Protein AF-A0AAE4VKF4-F1 (afdb_monomer)

Nearest PDB structures (foldseek):
  3k6h-assembly1_B  TM=6.371E-01  e=6.610E+00  Agrobacterium fabrum str. C58

Mean predicted aligned error: 6.68 Å

Solvent-accessible surface area (backbone atoms only — not comparable to full-atom values): 4062 Å² total; per-residue (Å²): 138,61,49,73,84,77,72,45,61,65,69,64,49,54,52,37,70,75,54,75,70,50,73,66,60,53,54,50,51,53,39,52,48,35,37,53,50,37,43,69,77,40,76,81,68,60,74,84,50,33,40,58,48,12,33,75,74,68,42,71,67,56,70,95,74,44,124

Structure (mmCIF, N/CA/C/O backbone):
data_AF-A0AAE4VKF4-F1
#
_entry.id   AF-A0AAE4VKF4-F1
#
loop_
_atom_site.group_PDB
_atom_site.id
_atom_site.type_symbol
_atom_site.label_atom_id
_atom_site.label_alt_id
_atom_site.label_comp_id
_atom_site.label_asym_id
_atom_site.label_entity_id
_atom_site.label_seq_id
_atom_site.pdbx_PDB_ins_code
_atom_site.Cartn_x
_atom_site.Cartn_y
_atom_site.Cartn_z
_atom_site.occupancy
_atom_site.B_iso_or_equiv
_atom_site.auth_seq_id
_atom_site.auth_comp_id
_atom_site.auth_asym_id
_atom_site.auth_atom_id
_atom_site.pdbx_PDB_model_num
ATOM 1 N N . MET A 1 1 ? -8.200 -5.085 28.437 1.00 53.78 1 MET A N 1
ATOM 2 C CA . MET A 1 1 ? -7.967 -3.627 28.300 1.00 53.78 1 MET A CA 1
ATOM 3 C C . MET A 1 1 ? -9.162 -3.002 27.598 1.00 53.78 1 MET A C 1
ATOM 5 O O . MET A 1 1 ? -9.527 -3.468 26.530 1.00 53.78 1 MET A O 1
ATOM 9 N N . THR A 1 2 ? -9.857 -2.058 28.236 1.00 63.12 2 THR A N 1
ATOM 10 C CA . THR A 1 2 ? -11.200 -1.608 27.825 1.00 63.12 2 THR A CA 1
ATOM 11 C C . THR A 1 2 ? -11.133 -0.243 27.133 1.00 63.12 2 THR A C 1
ATOM 13 O O . THR A 1 2 ? -10.397 0.633 27.576 1.00 63.12 2 THR A O 1
ATOM 16 N N . CYS A 1 3 ? -11.918 -0.038 26.065 1.00 78.75 3 CYS A N 1
ATOM 17 C CA . CYS A 1 3 ? -11.949 1.175 25.223 1.00 78.75 3 CYS A CA 1
ATOM 18 C C . CYS A 1 3 ? -12.000 2.515 25.996 1.00 78.75 3 CYS A C 1
ATOM 20 O O . CYS A 1 3 ? -11.615 3.549 25.462 1.00 78.75 3 CYS A O 1
ATOM 22 N N . ARG A 1 4 ? -12.429 2.494 27.267 1.00 83.12 4 ARG A N 1
ATOM 23 C CA . ARG A 1 4 ? -12.490 3.638 28.187 1.00 83.12 4 ARG A CA 1
ATOM 24 C C . ARG A 1 4 ? -11.121 4.269 28.483 1.00 83.12 4 ARG A C 1
ATOM 26 O O . ARG A 1 4 ? -11.054 5.488 28.566 1.00 83.12 4 ARG A O 1
ATOM 33 N N . VAL A 1 5 ? -10.045 3.482 28.599 1.00 90.62 5 VAL A N 1
ATOM 34 C CA . VAL A 1 5 ? -8.680 4.016 28.827 1.00 90.62 5 VAL A CA 1
ATOM 35 C C . VAL A 1 5 ? -8.197 4.814 27.614 1.00 90.62 5 VAL A C 1
ATOM 37 O O . VAL A 1 5 ? -7.600 5.873 27.765 1.00 90.62 5 VAL A O 1
ATOM 40 N N . LEU A 1 6 ? -8.532 4.339 26.411 1.00 86.94 6 LEU A N 1
ATOM 41 C CA . LEU A 1 6 ? -8.177 4.973 25.138 1.00 86.94 6 LEU A CA 1
ATOM 42 C C . LEU A 1 6 ? -9.194 6.034 24.683 1.00 86.94 6 LEU A C 1
ATOM 44 O O . LEU A 1 6 ? -9.061 6.568 23.589 1.00 86.94 6 LEU A O 1
ATOM 48 N N . LYS A 1 7 ? -10.226 6.329 25.492 1.00 89.81 7 LYS A N 1
ATOM 49 C CA . LYS A 1 7 ? -11.331 7.249 25.154 1.00 89.81 7 LYS A CA 1
ATOM 50 C C . LYS A 1 7 ? -12.023 6.924 23.815 1.00 89.81 7 LYS A C 1
ATOM 52 O O . LYS A 1 7 ? -12.552 7.811 23.153 1.00 89.81 7 LYS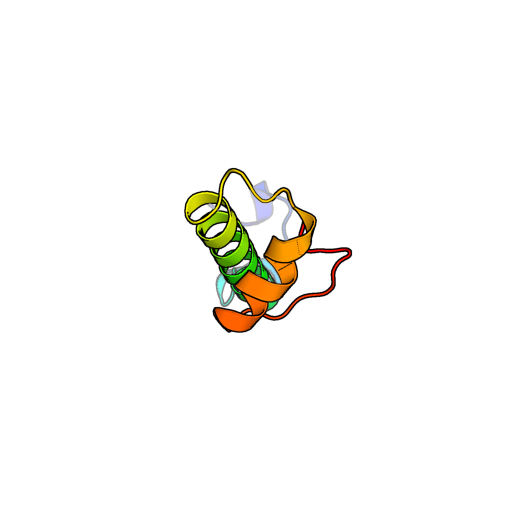 A O 1
ATOM 57 N N . LEU A 1 8 ? -12.062 5.646 23.433 1.00 88.19 8 LEU A N 1
ATOM 58 C CA . LEU A 1 8 ? -12.720 5.174 22.215 1.00 88.19 8 LEU A CA 1
ATOM 59 C C . LEU A 1 8 ? -14.151 4.720 22.506 1.00 88.19 8 LEU A C 1
ATOM 61 O O . LEU A 1 8 ? -14.421 4.029 23.494 1.00 88.19 8 LEU A O 1
ATOM 65 N N . ALA A 1 9 ? -15.073 5.038 21.600 1.00 91.50 9 ALA A N 1
ATOM 66 C CA . ALA A 1 9 ? -16.404 4.452 21.633 1.00 91.50 9 ALA A CA 1
ATOM 67 C C . ALA A 1 9 ? -16.339 2.953 21.276 1.00 91.50 9 ALA A C 1
ATOM 69 O O . ALA A 1 9 ? -15.604 2.532 20.381 1.00 91.50 9 ALA A O 1
ATOM 70 N N . ARG A 1 10 ? -17.138 2.126 21.966 1.00 90.19 10 ARG A N 1
ATOM 71 C CA . ARG A 1 10 ? -17.141 0.661 21.786 1.00 90.19 10 ARG A CA 1
ATOM 72 C C . ARG A 1 10 ? -17.478 0.244 20.352 1.00 90.19 10 ARG A C 1
ATOM 74 O O . ARG A 1 10 ? -16.836 -0.637 19.798 1.00 90.19 10 ARG A O 1
ATOM 81 N N . GLN A 1 11 ? -18.490 0.868 19.760 1.00 91.19 11 GLN A N 1
ATOM 82 C CA . GLN A 1 11 ? -19.022 0.469 18.458 1.00 91.19 11 GLN A CA 1
ATOM 83 C C . GLN A 1 11 ? -18.063 0.716 17.278 1.00 91.19 11 GLN A C 1
ATOM 85 O O . GLN A 1 11 ? -17.909 -0.194 16.467 1.00 91.19 11 GLN A O 1
ATOM 90 N N . PRO A 1 12 ? -17.386 1.877 17.140 1.00 89.94 12 PRO A N 1
ATOM 91 C CA . PRO A 1 12 ? -16.337 2.021 16.129 1.00 89.94 12 PRO A CA 1
ATOM 92 C C . PRO A 1 12 ? -15.135 1.110 16.406 1.00 89.94 12 PRO A C 1
ATOM 94 O O . PRO A 1 12 ? -14.604 0.542 15.461 1.00 89.94 12 PRO A O 1
ATOM 97 N N . TYR A 1 13 ? -14.770 0.877 17.673 1.00 90.62 13 TYR A N 1
ATOM 98 C CA . TYR A 1 13 ? -13.688 -0.055 18.011 1.00 90.62 13 TYR A CA 1
ATOM 99 C C . TYR A 1 13 ? -13.971 -1.484 17.532 1.00 90.62 13 TYR A C 1
ATOM 101 O O . TYR A 1 13 ? -13.108 -2.100 16.919 1.00 90.62 13 TYR A O 1
ATOM 109 N N . TYR A 1 14 ? -15.172 -2.018 17.775 1.00 92.50 14 TYR A N 1
ATOM 110 C CA . TYR A 1 14 ? -15.508 -3.368 17.314 1.00 92.50 14 TYR A CA 1
ATOM 111 C C . TYR A 1 14 ? -15.647 -3.462 15.791 1.00 92.50 14 TYR A C 1
ATOM 113 O O . TYR A 1 14 ? -15.291 -4.495 15.236 1.00 92.50 14 TYR A O 1
ATOM 121 N N . ARG A 1 15 ? -16.104 -2.397 15.115 1.00 91.44 15 ARG A N 1
ATOM 122 C CA . ARG A 1 15 ? -16.118 -2.337 13.643 1.00 91.44 15 ARG A CA 1
ATOM 123 C C . ARG A 1 15 ? -14.707 -2.368 13.063 1.00 91.44 15 ARG A C 1
ATOM 125 O O . ARG A 1 15 ? -14.432 -3.206 12.217 1.00 91.44 15 ARG A O 1
ATOM 132 N N . TRP A 1 16 ? -13.813 -1.525 13.576 1.00 92.25 16 TRP A N 1
ATOM 133 C CA . TRP A 1 16 ? -12.402 -1.546 13.192 1.00 92.25 16 TRP A CA 1
ATOM 134 C C . TRP A 1 16 ? -11.759 -2.897 13.511 1.00 92.25 16 TRP A C 1
ATOM 136 O O . TRP A 1 16 ? -11.103 -3.480 12.669 1.00 92.25 16 TRP A O 1
ATOM 146 N N . ARG A 1 17 ? -12.011 -3.469 14.691 1.00 92.44 17 ARG A N 1
ATOM 147 C CA . ARG A 1 17 ? -11.441 -4.770 15.065 1.00 92.44 17 ARG A CA 1
ATOM 148 C C . ARG A 1 17 ? -11.884 -5.912 14.141 1.00 92.44 17 ARG A C 1
ATOM 150 O O . ARG A 1 17 ? -11.149 -6.884 14.017 1.00 92.44 17 ARG A O 1
ATOM 157 N N . ALA A 1 18 ? -13.078 -5.827 13.552 1.00 94.06 18 ALA A N 1
ATOM 158 C CA . ALA A 1 18 ? -13.577 -6.834 12.620 1.00 94.06 18 ALA A CA 1
ATOM 159 C C . ALA A 1 18 ? -12.882 -6.765 11.253 1.00 94.06 18 ALA A C 1
ATOM 161 O O . ALA A 1 18 ? -12.672 -7.806 10.641 1.00 94.06 18 ALA A O 1
ATOM 162 N N . ASN A 1 19 ? -12.513 -5.564 10.801 1.00 92.62 19 ASN A N 1
ATOM 163 C CA . ASN A 1 19 ? -11.726 -5.366 9.589 1.00 92.62 19 ASN A CA 1
ATOM 164 C C . ASN A 1 19 ? -10.732 -4.206 9.778 1.00 92.62 19 ASN A C 1
ATOM 166 O O . ASN A 1 19 ? -11.049 -3.066 9.430 1.00 92.62 19 ASN A O 1
ATOM 170 N N . PRO A 1 20 ? -9.576 -4.462 10.416 1.00 92.12 20 PRO A N 1
ATOM 171 C CA . PRO A 1 20 ? -8.653 -3.400 10.806 1.00 92.12 20 PRO A CA 1
ATOM 172 C C . PRO A 1 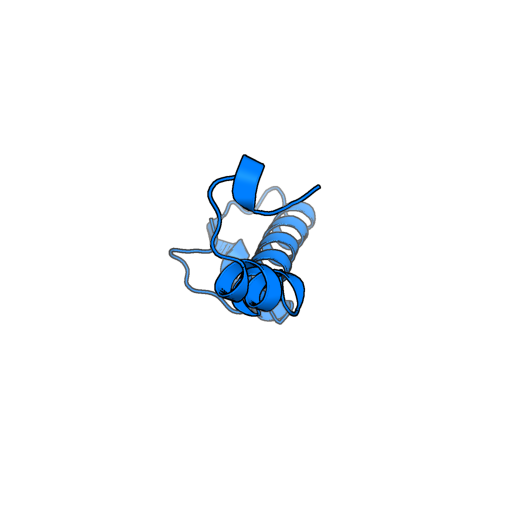20 ? -7.764 -2.928 9.658 1.00 92.12 20 PRO A C 1
ATOM 174 O O . PRO A 1 20 ? -7.143 -1.881 9.804 1.00 92.12 20 PRO A O 1
ATOM 177 N N . ILE A 1 21 ? -7.704 -3.705 8.573 1.00 95.00 21 ILE A N 1
ATOM 178 C CA . ILE A 1 21 ? -6.957 -3.416 7.353 1.00 95.00 21 ILE A CA 1
ATOM 179 C C . ILE A 1 21 ? -7.988 -3.212 6.250 1.00 95.00 21 ILE A C 1
ATOM 181 O O . ILE A 1 21 ? -8.827 -4.073 5.993 1.00 95.00 21 ILE A O 1
ATOM 185 N N . THR A 1 22 ? -7.954 -2.048 5.629 1.00 92.94 22 THR A N 1
ATOM 186 C CA . THR A 1 22 ? -8.837 -1.701 4.521 1.00 92.94 22 THR A CA 1
ATOM 187 C C . THR A 1 22 ? -8.297 -2.244 3.203 1.00 92.94 22 THR A C 1
ATOM 189 O O . THR A 1 22 ? -7.091 -2.397 3.028 1.00 92.94 22 THR A O 1
ATOM 192 N N . ASP A 1 23 ? -9.184 -2.465 2.232 1.00 94.06 23 ASP A N 1
ATOM 193 C CA . ASP A 1 23 ? -8.775 -2.878 0.882 1.00 94.06 23 ASP A CA 1
ATOM 194 C C . ASP A 1 23 ? -7.807 -1.865 0.246 1.00 94.06 23 ASP A C 1
A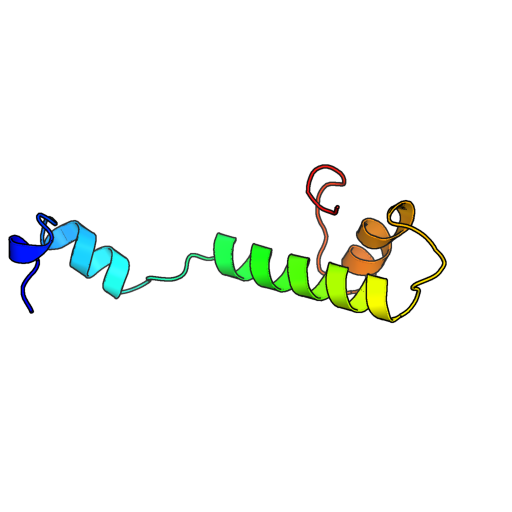TOM 196 O O . ASP A 1 23 ? -6.910 -2.241 -0.502 1.00 94.06 23 ASP A O 1
ATOM 200 N N . ALA A 1 24 ? -7.946 -0.578 0.585 1.00 92.62 24 ALA A N 1
ATOM 201 C CA . ALA A 1 24 ? -7.040 0.472 0.132 1.00 92.62 24 ALA A CA 1
ATOM 202 C C . ALA A 1 24 ? -5.612 0.284 0.671 1.00 92.62 24 ALA A C 1
ATOM 204 O O . ALA A 1 24 ? -4.671 0.389 -0.107 1.00 92.62 24 ALA A O 1
ATOM 205 N N . GLU A 1 25 ? -5.452 -0.044 1.959 1.00 94.75 25 GLU A N 1
ATOM 206 C CA . GLU A 1 25 ? -4.138 -0.325 2.563 1.00 94.75 25 GLU A CA 1
ATOM 207 C C . GLU A 1 25 ? -3.492 -1.573 1.952 1.00 94.75 25 GLU A C 1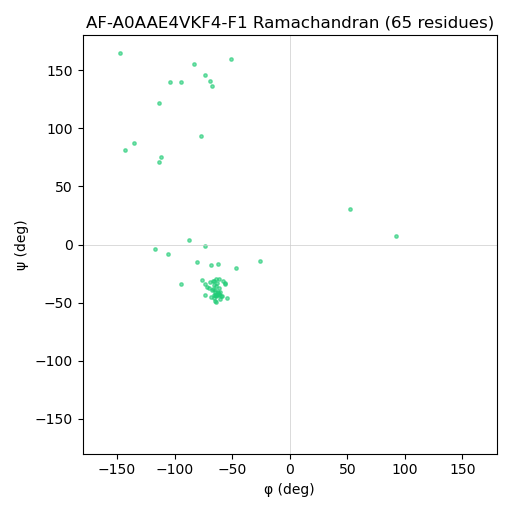
ATOM 209 O O . GLU A 1 25 ? -2.281 -1.609 1.751 1.00 94.75 25 GLU A O 1
ATOM 214 N N . VAL A 1 26 ? -4.296 -2.585 1.611 1.00 95.25 26 VAL A N 1
ATOM 215 C CA . VAL A 1 26 ? -3.807 -3.785 0.917 1.00 95.25 26 VAL A CA 1
ATOM 216 C C . VAL A 1 26 ? -3.288 -3.432 -0.479 1.00 95.25 26 VAL A C 1
ATOM 218 O O . VAL A 1 26 ? -2.175 -3.812 -0.832 1.00 95.25 26 VAL A O 1
ATOM 221 N N . ILE A 1 27 ? -4.063 -2.675 -1.259 1.00 94.06 27 ILE A N 1
ATOM 222 C CA . ILE A 1 27 ? -3.667 -2.229 -2.603 1.00 94.06 27 ILE A CA 1
ATOM 223 C C . ILE A 1 27 ? -2.414 -1.346 -2.539 1.00 94.06 27 ILE A C 1
ATOM 225 O O . ILE A 1 27 ? -1.511 -1.490 -3.357 1.00 94.06 27 ILE A O 1
ATOM 229 N N . GLU A 1 28 ? -2.339 -0.428 -1.576 1.00 93.19 28 GLU A N 1
ATOM 230 C CA . GLU A 1 28 ? -1.167 0.430 -1.388 1.00 93.19 28 GLU A CA 1
ATOM 231 C C . GLU A 1 28 ? 0.085 -0.390 -1.058 1.00 93.19 28 GLU A C 1
ATOM 233 O O . GLU A 1 28 ? 1.141 -0.145 -1.639 1.00 93.19 28 GLU A O 1
ATOM 238 N N . ALA A 1 29 ? -0.039 -1.413 -0.207 1.00 94.62 29 ALA A N 1
ATOM 239 C CA . ALA A 1 29 ? 1.066 -2.310 0.110 1.00 94.62 29 ALA A CA 1
ATOM 240 C C . ALA A 1 29 ? 1.560 -3.092 -1.119 1.00 94.62 29 ALA A C 1
ATOM 242 O O . ALA A 1 29 ? 2.769 -3.190 -1.328 1.00 94.62 29 ALA A O 1
ATOM 243 N N . TYR A 1 30 ? 0.655 -3.622 -1.950 1.00 94.25 30 TYR A N 1
ATOM 244 C CA . TYR A 1 30 ? 1.048 -4.330 -3.175 1.00 94.25 30 TYR A CA 1
ATOM 245 C C . TYR A 1 30 ? 1.729 -3.408 -4.185 1.00 94.25 30 TYR A C 1
ATOM 247 O O . TYR A 1 30 ? 2.786 -3.750 -4.709 1.00 94.25 30 TYR A O 1
ATOM 255 N N . ARG A 1 31 ? 1.194 -2.203 -4.384 1.00 94.00 31 ARG A N 1
ATOM 256 C CA . ARG A 1 31 ? 1.804 -1.183 -5.244 1.00 94.00 31 ARG A CA 1
ATOM 257 C C . ARG A 1 31 ? 3.187 -0.758 -4.764 1.00 94.00 31 ARG A C 1
ATOM 259 O O . ARG A 1 31 ? 4.101 -0.651 -5.574 1.00 94.00 31 ARG A O 1
ATOM 266 N N . ALA A 1 32 ? 3.356 -0.543 -3.461 1.00 91.88 32 ALA A N 1
ATOM 267 C CA . ALA A 1 32 ? 4.652 -0.203 -2.882 1.00 91.88 32 ALA A CA 1
ATOM 268 C C . ALA A 1 32 ? 5.679 -1.326 -3.091 1.00 91.88 32 ALA A C 1
ATOM 270 O O . ALA A 1 32 ? 6.822 -1.046 -3.448 1.00 91.88 32 ALA A O 1
ATOM 271 N N . ASN A 1 33 ? 5.268 -2.589 -2.928 1.00 92.38 33 ASN A N 1
ATOM 272 C CA . ASN A 1 33 ? 6.131 -3.734 -3.220 1.00 92.38 33 ASN A CA 1
ATOM 273 C C . ASN A 1 33 ? 6.499 -3.798 -4.707 1.00 92.38 33 ASN A C 1
ATOM 275 O O . ASN A 1 33 ? 7.669 -3.968 -5.019 1.00 92.38 33 ASN A O 1
ATOM 279 N N . ALA A 1 34 ? 5.542 -3.579 -5.614 1.00 90.88 34 ALA A N 1
ATOM 280 C CA . ALA A 1 34 ? 5.806 -3.573 -7.052 1.00 90.88 34 ALA A CA 1
ATOM 281 C C . ALA A 1 34 ? 6.818 -2.486 -7.458 1.00 90.88 34 ALA A C 1
ATOM 283 O O . ALA A 1 34 ? 7.717 -2.754 -8.246 1.00 90.88 34 ALA A O 1
ATOM 284 N N . LEU A 1 35 ? 6.725 -1.281 -6.881 1.00 88.56 35 LEU A N 1
ATOM 285 C CA . LEU A 1 35 ? 7.716 -0.218 -7.102 1.00 88.56 35 LEU A CA 1
ATOM 286 C C . LEU A 1 35 ? 9.097 -0.586 -6.545 1.00 88.56 35 LEU A C 1
ATOM 288 O 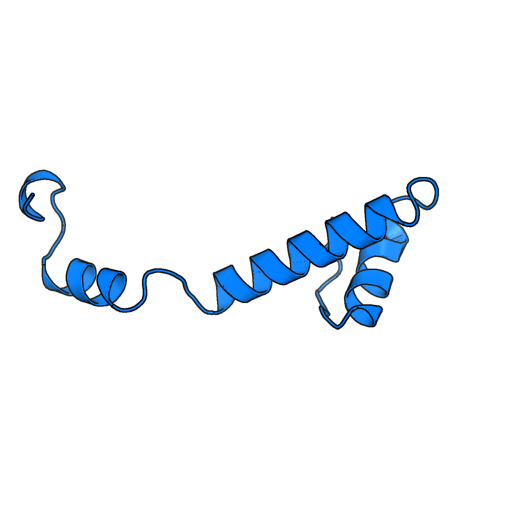O . LEU A 1 35 ? 10.116 -0.269 -7.156 1.00 88.56 35 LEU A O 1
ATOM 292 N N . PHE A 1 36 ? 9.137 -1.236 -5.381 1.00 87.81 36 PHE A N 1
ATOM 293 C CA . PHE A 1 36 ? 10.384 -1.688 -4.771 1.00 87.81 36 PHE A CA 1
ATOM 294 C C . PHE A 1 36 ? 11.066 -2.777 -5.607 1.00 87.81 36 PHE A C 1
ATOM 296 O O . PHE A 1 36 ? 12.278 -2.719 -5.812 1.00 87.81 36 PHE A O 1
ATOM 303 N N . ASP A 1 37 ? 10.290 -3.741 -6.100 1.00 88.00 37 ASP A N 1
ATOM 304 C CA . ASP A 1 37 ? 10.780 -4.824 -6.949 1.00 88.00 37 ASP A CA 1
ATOM 305 C C . ASP A 1 37 ? 11.275 -4.278 -8.297 1.00 88.00 37 ASP A C 1
ATOM 307 O O . ASP A 1 37 ? 12.413 -4.554 -8.670 1.00 88.00 37 ASP A O 1
ATOM 311 N N . ALA A 1 38 ? 10.507 -3.393 -8.942 1.00 86.12 38 ALA A N 1
ATOM 312 C CA . ALA A 1 38 ? 10.919 -2.681 -10.156 1.00 86.12 38 ALA A CA 1
ATOM 313 C C . ALA A 1 38 ? 12.254 -1.932 -9.969 1.00 86.12 38 ALA A C 1
ATOM 315 O O . ALA A 1 38 ? 13.188 -2.054 -10.757 1.00 86.12 38 ALA A O 1
ATOM 316 N N . HIS A 1 39 ? 12.408 -1.208 -8.853 1.00 83.88 39 HIS A N 1
ATOM 317 C CA . HIS A 1 39 ? 13.654 -0.492 -8.569 1.00 83.88 39 HIS A CA 1
ATOM 318 C C . HIS A 1 39 ? 14.852 -1.423 -8.334 1.00 83.88 39 HIS A C 1
ATOM 320 O O . HIS A 1 39 ? 15.997 -1.059 -8.611 1.00 83.88 39 HIS A O 1
ATOM 326 N N . LYS A 1 40 ? 14.610 -2.612 -7.780 1.00 84.06 40 LYS A N 1
ATOM 327 C CA . LYS A 1 40 ? 15.656 -3.603 -7.537 1.00 84.06 40 LYS A CA 1
ATOM 328 C C . LYS A 1 40 ? 16.139 -4.246 -8.838 1.00 84.06 40 LYS A C 1
ATOM 330 O O . LYS A 1 40 ? 17.331 -4.548 -8.932 1.00 84.06 40 LYS A O 1
ATOM 335 N N . ASP A 1 41 ? 15.234 -4.466 -9.786 1.00 79.31 41 ASP A N 1
ATOM 336 C CA . ASP A 1 41 ? 15.532 -5.121 -11.059 1.00 79.31 41 ASP A CA 1
ATOM 337 C C . ASP A 1 41 ? 16.263 -4.186 -12.041 1.00 79.31 41 ASP A C 1
ATOM 339 O O . ASP A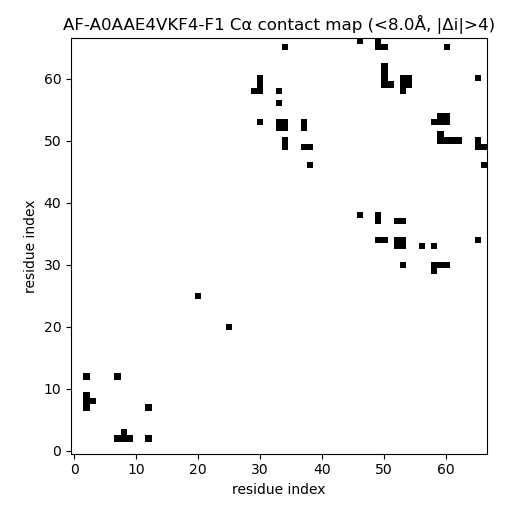 1 41 ? 17.148 -4.656 -12.762 1.00 79.31 41 ASP A O 1
ATOM 343 N N . ASP A 1 42 ? 16.020 -2.869 -11.987 1.00 74.06 42 ASP A N 1
ATOM 344 C CA . ASP A 1 42 ? 16.825 -1.867 -12.704 1.00 74.06 42 ASP A CA 1
ATOM 345 C C . ASP A 1 42 ? 17.178 -0.638 -11.832 1.00 74.06 42 ASP A C 1
ATOM 347 O O . ASP A 1 42 ? 16.498 0.395 -11.846 1.00 74.06 42 ASP A O 1
ATOM 351 N N . PRO A 1 43 ? 18.290 -0.703 -11.075 1.00 70.12 43 PRO A N 1
ATOM 352 C CA . PRO A 1 43 ? 18.744 0.418 -10.255 1.00 70.12 43 PRO A CA 1
ATOM 353 C C . PRO A 1 43 ? 19.251 1.623 -11.070 1.00 70.12 43 PRO A C 1
ATOM 355 O O . PRO A 1 43 ? 19.414 2.710 -10.509 1.00 70.12 43 PRO A O 1
ATOM 358 N N . GLU A 1 44 ? 19.566 1.437 -12.360 1.00 69.31 44 GLU A N 1
ATOM 359 C CA . GLU A 1 44 ? 20.229 2.429 -13.220 1.00 69.31 44 GLU A CA 1
ATOM 360 C C . GLU A 1 44 ? 19.222 3.267 -14.028 1.00 69.31 44 GLU A C 1
ATOM 362 O O . GLU A 1 44 ? 19.430 4.474 -14.221 1.00 69.31 44 GLU A O 1
ATOM 367 N N . PHE A 1 45 ? 18.098 2.679 -14.451 1.00 61.12 45 PHE A N 1
ATOM 368 C CA . PHE A 1 45 ? 16.966 3.406 -15.025 1.00 61.12 45 PHE A CA 1
ATOM 369 C C . PHE A 1 45 ? 16.166 4.095 -13.914 1.00 61.12 45 PHE A C 1
ATOM 371 O O . PHE A 1 45 ? 15.260 3.544 -13.299 1.00 61.12 45 PHE A O 1
ATOM 378 N N . GLY A 1 46 ? 16.502 5.361 -13.650 1.00 62.91 46 GLY A N 1
ATOM 379 C CA . GLY A 1 46 ? 15.812 6.171 -12.643 1.00 62.91 46 GLY A CA 1
ATOM 380 C C . GLY A 1 46 ? 14.280 6.178 -12.781 1.00 62.91 46 GLY A C 1
ATOM 381 O O . GLY A 1 46 ? 13.752 5.948 -13.864 1.00 62.91 46 GLY A O 1
ATOM 382 N N . TYR A 1 47 ? 13.604 6.527 -11.676 1.00 68.75 47 TYR A N 1
ATOM 383 C CA . TYR A 1 47 ? 12.157 6.567 -11.346 1.00 68.75 47 TYR A CA 1
ATOM 384 C C . TYR A 1 47 ? 11.082 6.739 -12.447 1.00 68.75 47 TYR A C 1
ATOM 386 O O . TYR A 1 47 ? 9.901 6.539 -12.186 1.00 68.75 47 TYR A O 1
ATOM 394 N N . ARG A 1 48 ? 11.439 7.142 -13.668 1.00 72.44 48 ARG A N 1
ATOM 395 C CA . ARG A 1 48 ? 10.533 7.420 -14.785 1.00 72.44 48 ARG A CA 1
ATOM 396 C C . ARG A 1 48 ? 9.762 6.188 -15.279 1.00 72.44 48 ARG A C 1
ATOM 398 O O . ARG A 1 48 ? 8.651 6.380 -15.759 1.00 72.44 48 ARG A O 1
ATOM 405 N N . TYR A 1 49 ? 10.317 4.979 -15.160 1.00 79.50 49 TYR A N 1
ATOM 406 C CA . TYR A 1 49 ? 9.692 3.748 -15.677 1.00 79.50 49 TYR A CA 1
ATOM 407 C C . TYR A 1 49 ? 9.080 2.844 -14.604 1.00 79.50 49 TYR A C 1
ATOM 409 O O . TYR A 1 49 ? 8.318 1.948 -14.946 1.00 79.50 49 TYR A O 1
ATOM 417 N N . LEU A 1 50 ? 9.303 3.132 -13.315 1.00 82.81 50 LEU A N 1
ATOM 418 C CA . LEU A 1 50 ? 8.796 2.302 -12.212 1.00 82.81 50 LEU A CA 1
ATOM 419 C C . LEU A 1 50 ? 7.273 2.117 -12.255 1.00 82.81 50 LEU A C 1
ATOM 421 O O . LEU A 1 50 ? 6.758 1.067 -11.894 1.00 82.81 50 LEU A O 1
ATOM 425 N N . VAL A 1 51 ? 6.539 3.133 -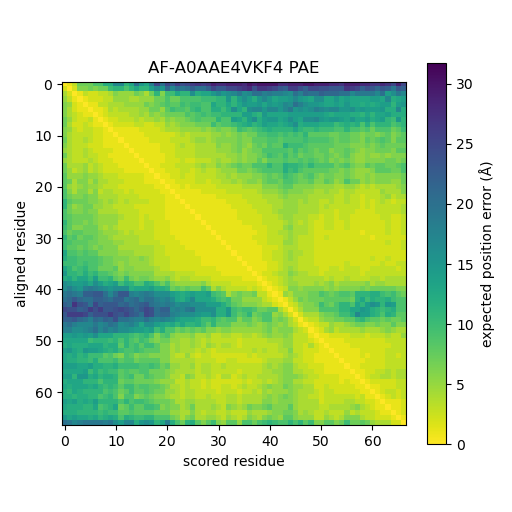12.713 1.00 85.62 51 VAL A N 1
ATOM 426 C CA . VAL A 1 51 ? 5.073 3.074 -12.836 1.00 85.62 51 VAL A CA 1
ATOM 427 C C . VAL A 1 51 ? 4.630 2.127 -13.952 1.00 85.62 51 VAL A C 1
ATOM 429 O O . VAL A 1 51 ? 3.606 1.461 -13.812 1.00 85.62 51 VAL A O 1
ATOM 432 N N . GLU A 1 52 ? 5.368 2.085 -15.061 1.00 86.69 52 GLU A N 1
ATOM 433 C CA . GLU A 1 52 ? 5.073 1.191 -16.186 1.00 86.69 52 GLU A CA 1
ATOM 434 C C . GLU A 1 52 ? 5.436 -0.248 -15.818 1.00 86.69 52 GLU A C 1
ATOM 436 O O . GLU A 1 52 ? 4.616 -1.144 -15.983 1.00 86.69 52 GLU A O 1
ATOM 441 N N . GLU A 1 53 ? 6.589 -0.447 -15.186 1.00 84.81 53 GLU A N 1
ATOM 442 C CA . GLU A 1 53 ? 7.035 -1.757 -14.716 1.00 84.81 53 GLU A CA 1
ATOM 443 C C . GLU A 1 53 ? 6.125 -2.330 -13.618 1.00 84.81 53 GLU A C 1
ATOM 445 O O . GLU A 1 53 ? 5.728 -3.492 -13.674 1.00 84.81 53 GLU A O 1
ATOM 450 N N . ALA A 1 54 ? 5.678 -1.500 -12.670 1.00 86.62 54 ALA A N 1
ATOM 451 C CA . ALA A 1 54 ? 4.670 -1.910 -11.694 1.00 86.62 54 ALA A CA 1
ATOM 452 C C . ALA A 1 54 ? 3.324 -2.256 -12.359 1.00 86.62 54 ALA A C 1
ATOM 454 O O . ALA A 1 54 ? 2.625 -3.164 -11.907 1.00 86.62 54 ALA A O 1
ATOM 455 N N . SER A 1 55 ? 2.959 -1.574 -13.451 1.00 87.69 55 SER A N 1
ATOM 456 C CA . SER A 1 55 ? 1.769 -1.923 -14.232 1.00 87.69 55 SER A CA 1
ATOM 457 C C . SER A 1 55 ? 1.927 -3.269 -14.943 1.00 87.69 55 SER A C 1
ATOM 459 O O . SER A 1 55 ? 0.968 -4.042 -14.971 1.00 87.69 55 SER A O 1
ATOM 461 N N . ASP A 1 56 ? 3.112 -3.571 -15.476 1.00 86.88 56 ASP A N 1
ATOM 462 C CA . ASP A 1 56 ? 3.433 -4.870 -16.081 1.00 86.88 56 ASP A CA 1
ATOM 463 C C . ASP A 1 56 ? 3.446 -5.998 -15.034 1.00 86.88 56 ASP A C 1
ATOM 465 O O . ASP A 1 56 ? 3.016 -7.118 -15.317 1.00 86.88 56 ASP A O 1
ATOM 469 N N . ALA A 1 57 ? 3.825 -5.683 -13.792 1.00 85.75 57 ALA A N 1
ATOM 470 C CA . ALA A 1 57 ? 3.704 -6.569 -12.634 1.00 85.75 57 ALA A CA 1
ATOM 471 C C . ALA A 1 57 ? 2.253 -6.739 -12.123 1.00 85.75 57 ALA A C 1
ATOM 473 O O . ALA A 1 57 ? 2.012 -7.503 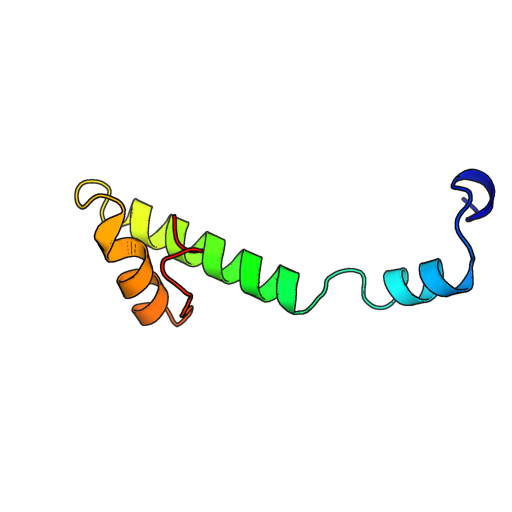-11.188 1.00 85.75 57 ALA A O 1
ATOM 474 N N . GLY A 1 58 ? 1.275 -6.066 -12.742 1.00 89.56 58 GLY A N 1
ATOM 475 C CA . GLY A 1 58 ? -0.150 -6.192 -12.423 1.00 89.56 58 GLY A CA 1
ATOM 476 C C . GLY A 1 58 ? -0.679 -5.190 -11.395 1.00 89.56 58 GLY A C 1
ATOM 477 O O . GLY A 1 58 ? -1.846 -5.282 -11.017 1.00 89.56 58 GLY A O 1
ATOM 478 N N . GLU A 1 59 ? 0.127 -4.207 -10.990 1.00 91.69 59 GLU A N 1
ATOM 479 C CA . GLU A 1 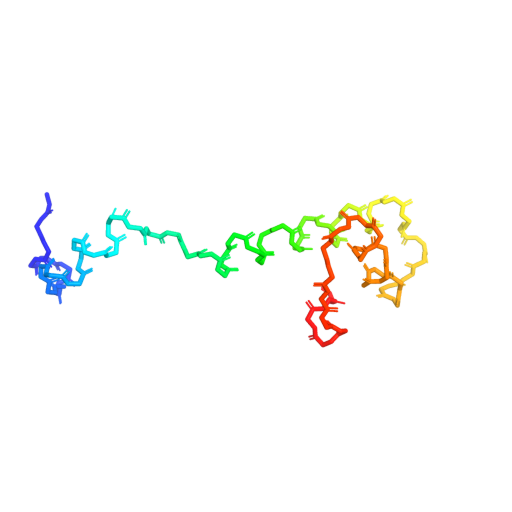59 ? -0.215 -3.183 -9.999 1.00 91.69 59 GLU A CA 1
ATOM 480 C C . GLU A 1 59 ? -0.284 -1.777 -10.630 1.00 91.69 59 GLU A C 1
ATOM 482 O O . GLU A 1 59 ? 0.558 -0.912 -10.366 1.00 91.69 59 GLU A O 1
ATOM 487 N N . PRO A 1 60 ? -1.303 -1.482 -11.465 1.00 89.56 60 PRO A N 1
ATOM 488 C CA . PRO A 1 60 ? -1.413 -0.189 -12.127 1.00 89.56 60 PRO A CA 1
ATOM 489 C C . PRO A 1 60 ? -1.705 0.923 -11.117 1.00 89.56 60 PRO A C 1
ATOM 491 O O . PRO A 1 60 ? -2.588 0.804 -10.256 1.00 89.56 60 PRO A O 1
ATOM 494 N N . MET A 1 61 ? -1.015 2.054 -11.256 1.00 89.75 61 MET A N 1
ATOM 495 C CA . MET A 1 61 ? -1.218 3.237 -10.420 1.00 89.75 61 MET A CA 1
ATOM 496 C C . MET A 1 61 ? -0.968 4.538 -11.182 1.00 89.75 61 MET A C 1
ATOM 498 O O . MET A 1 61 ? -0.403 4.556 -12.271 1.00 89.75 61 MET A O 1
ATOM 502 N N . ALA A 1 62 ? -1.421 5.659 -10.621 1.00 88.31 62 ALA A N 1
ATOM 503 C CA . ALA A 1 62 ? -1.179 6.957 -11.236 1.00 88.31 62 ALA A CA 1
ATOM 504 C C . ALA A 1 62 ? 0.287 7.377 -11.047 1.00 88.31 62 ALA A C 1
ATOM 506 O O . ALA A 1 62 ? 0.851 7.174 -9.974 1.00 88.31 62 ALA A O 1
ATOM 507 N N . GLN A 1 63 ? 0.867 8.076 -12.028 1.00 84.38 63 GLN A N 1
ATOM 508 C CA . GLN A 1 63 ? 2.246 8.585 -11.930 1.00 84.38 63 GLN A CA 1
ATOM 509 C C . GLN A 1 63 ? 2.476 9.475 -10.698 1.00 84.38 63 GLN A C 1
ATOM 511 O O . GLN A 1 63 ? 3.527 9.427 -10.078 1.00 84.38 63 GLN A O 1
ATOM 516 N N . ARG A 1 64 ? 1.460 10.238 -10.271 1.00 85.81 64 ARG A N 1
ATOM 517 C CA . ARG A 1 64 ? 1.512 11.056 -9.040 1.00 85.81 64 ARG A CA 1
ATOM 518 C C . ARG A 1 64 ? 1.699 10.253 -7.744 1.00 85.81 64 ARG A C 1
ATOM 520 O O . ARG A 1 64 ? 1.965 10.848 -6.708 1.00 85.81 64 ARG A O 1
ATOM 527 N N . THR A 1 65 ? 1.464 8.945 -7.789 1.00 84.25 65 THR A N 1
ATOM 528 C CA . THR A 1 65 ? 1.515 8.028 -6.641 1.00 84.25 65 THR A CA 1
ATOM 529 C C . THR A 1 65 ? 2.601 6.962 -6.773 1.00 84.25 65 THR A C 1
ATOM 531 O O . THR A 1 65 ? 2.765 6.202 -5.832 1.00 84.25 65 THR A O 1
ATOM 534 N N . GLY A 1 66 ? 3.320 6.896 -7.900 1.00 80.25 66 GLY A N 1
ATOM 535 C CA . GLY A 1 66 ? 4.430 5.961 -8.095 1.00 80.25 66 GLY A CA 1
ATOM 536 C C . GLY A 1 66 ? 5.760 6.698 -8.168 1.00 80.25 66 GLY A C 1
ATOM 537 O O . GLY A 1 66 ? 6.290 6.908 -9.256 1.00 80.25 66 GLY A O 1
ATOM 538 N N . TRP A 1 67 ? 6.231 7.147 -7.008 1.00 70.62 67 TRP A N 1
ATOM 539 C CA . TRP A 1 67 ? 7.520 7.803 -6.793 1.00 70.62 67 TRP A CA 1
ATOM 540 C C . TRP A 1 67 ? 8.314 7.056 -5.727 1.00 70.62 67 TRP A C 1
ATOM 542 O O . TRP A 1 67 ? 7.677 6.335 -4.926 1.00 70.62 67 TRP A O 1
#

Secondary structure (DSSP, 8-state):
--TTTTT--HHHHHHHHHS-S-HHHHHHHHHHHHHHHHHHH-SSS-TTSHHHHHHHTT----GGG--

Organism: Mycolicibacterium fortuitum (NCBI:txid1766)

pLDDT: mean 85.7, std 9.2, range [53.78, 95.25]

Foldseek 3Di:
DDCVVVVDDPVVVVVCVVPVADPVNVLLVLLVVQLVVLCVVPVPPPQPCSQVSSVVVVNHDDSVSRD

Radius of gyration: 18.03 Å; Cα contacts (8 Å, |Δi|>4): 41; chains: 1; bounding box: 39×18×45 Å

Sequence (67 aa):
MTCRVLKLARQPYYRWRANPITDAEVIEAYRANALFDAHKDDPEFGYRYLVEEASDAGEPMAQRTGW